Protein AF-A0A968MV76-F1 (afdb_monomer_lite)

Radius of gyration: 15.51 Å; chains: 1; bounding box: 46×31×35 Å

Sequence (116 aa):
MQGQGGKVTFVTCLGEDRYADELVENFRNDGIDTSLVFREEGIATGSALIMLDNQGNNYLSVAPGSNYRMSTLHINKALDALKAAEIIILQMEIPLETNAYIFQLAAQYKKKILLI

pLDDT: mean 95.65, std 5.75, range [65.12, 98.69]

Structure (mmCIF, N/CA/C/O backbone):
data_AF-A0A968MV76-F1
#
_entry.id   AF-A0A968MV76-F1
#
loop_
_atom_site.group_PDB
_atom_site.id
_atom_site.type_symbol
_atom_site.label_atom_id
_atom_site.label_alt_id
_atom_site.label_comp_id
_atom_site.label_asym_id
_atom_site.label_entity_id
_atom_site.label_se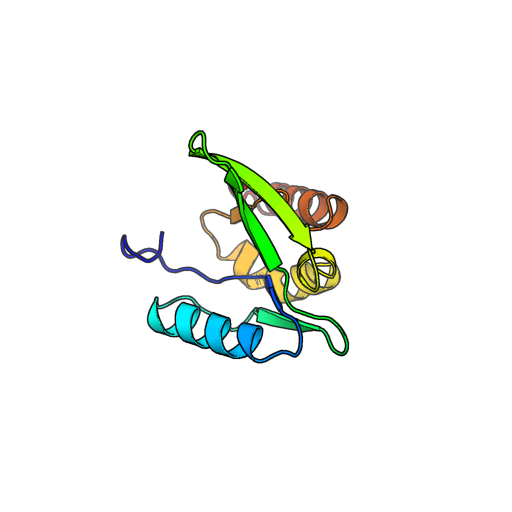q_id
_atom_site.pdbx_PDB_ins_code
_atom_site.Cartn_x
_atom_site.Cartn_y
_atom_site.Cartn_z
_atom_site.occupancy
_atom_site.B_iso_or_equiv
_atom_site.auth_seq_id
_atom_site.auth_comp_id
_atom_site.auth_asym_id
_atom_site.auth_atom_id
_atom_site.pdbx_PDB_model_num
ATOM 1 N N . MET A 1 1 ? 5.376 -7.654 12.253 1.00 65.25 1 MET A N 1
ATOM 2 C CA . MET A 1 1 ? 4.078 -7.522 12.958 1.00 65.25 1 MET A CA 1
ATOM 3 C C . MET A 1 1 ? 3.311 -8.838 12.959 1.00 65.25 1 MET A C 1
ATOM 5 O O . MET A 1 1 ? 3.054 -9.352 14.037 1.00 65.25 1 MET A O 1
ATOM 9 N N . GLN A 1 2 ? 3.049 -9.438 11.794 1.00 65.12 2 GLN A N 1
ATOM 10 C CA . GLN A 1 2 ? 2.365 -10.735 11.696 1.00 65.12 2 GLN A CA 1
ATOM 11 C C . GLN A 1 2 ? 3.192 -11.917 12.243 1.00 65.12 2 GLN A C 1
ATOM 13 O O . GLN A 1 2 ? 2.700 -12.674 13.070 1.00 65.12 2 GLN A O 1
ATOM 18 N N . GLY A 1 3 ? 4.490 -12.003 11.919 1.00 68.81 3 GLY A N 1
ATOM 19 C CA . GLY A 1 3 ? 5.399 -13.027 12.474 1.00 68.81 3 GLY A CA 1
ATOM 20 C C . GLY A 1 3 ? 5.634 -12.957 13.996 1.00 68.81 3 GLY A C 1
ATOM 21 O O . GLY A 1 3 ? 6.336 -13.793 14.548 1.00 68.81 3 GLY A O 1
ATOM 22 N N . GLN A 1 4 ? 5.052 -11.963 14.677 1.00 75.19 4 GLN A N 1
ATOM 23 C CA . GLN A 1 4 ? 5.025 -11.839 16.140 1.00 75.19 4 GLN A CA 1
ATOM 24 C C . GLN A 1 4 ? 3.594 -11.997 16.703 1.00 75.19 4 GLN A C 1
ATOM 26 O O . GLN A 1 4 ? 3.337 -11.630 17.845 1.00 75.19 4 GLN A O 1
ATOM 31 N N . GLY A 1 5 ? 2.653 -12.521 15.904 1.00 76.56 5 GLY A N 1
ATOM 32 C CA . GLY A 1 5 ? 1.271 -12.819 16.302 1.00 76.56 5 GLY A CA 1
ATOM 33 C C . GLY A 1 5 ? 0.268 -11.664 16.185 1.00 76.56 5 GLY A C 1
ATOM 34 O O . GLY A 1 5 ? -0.883 -11.824 16.587 1.00 76.56 5 GLY A O 1
ATOM 35 N N . GLY A 1 6 ? 0.662 -10.501 15.655 1.00 86.75 6 GLY A N 1
ATOM 36 C CA . GLY A 1 6 ? -0.266 -9.385 15.434 1.00 86.75 6 GLY A CA 1
ATOM 37 C C . GLY A 1 6 ? -1.181 -9.639 14.236 1.00 86.75 6 GLY A C 1
ATOM 38 O O . GLY A 1 6 ? -0.721 -10.206 13.260 1.00 86.75 6 GLY A O 1
ATOM 39 N N . LYS A 1 7 ? -2.445 -9.196 14.282 1.00 94.31 7 LYS A N 1
ATOM 40 C CA . LYS A 1 7 ? -3.364 -9.252 13.129 1.00 94.31 7 LYS A CA 1
ATOM 41 C C . LYS A 1 7 ? -3.077 -8.090 12.181 1.00 94.31 7 LYS A C 1
ATOM 43 O O . LYS A 1 7 ? -3.163 -6.937 12.601 1.00 94.31 7 LYS A O 1
ATOM 48 N N . VAL A 1 8 ? -2.746 -8.384 10.927 1.00 96.38 8 VAL A N 1
ATOM 49 C CA . VAL A 1 8 ? -2.394 -7.365 9.929 1.00 96.38 8 VAL A CA 1
ATOM 50 C C . VAL A 1 8 ? -3.393 -7.378 8.778 1.00 96.38 8 VAL A C 1
ATOM 52 O O . VAL A 1 8 ? -3.578 -8.406 8.137 1.00 96.38 8 VAL A O 1
ATOM 55 N N . THR A 1 9 ? -3.977 -6.218 8.483 1.00 97.75 9 THR A N 1
ATOM 56 C CA . THR A 1 9 ? -4.686 -5.950 7.224 1.00 97.75 9 THR A CA 1
ATOM 57 C C . THR A 1 9 ? -3.798 -5.066 6.364 1.00 97.75 9 THR A C 1
ATOM 59 O O . THR A 1 9 ? -3.336 -4.023 6.835 1.00 97.75 9 THR A O 1
ATOM 62 N N . PHE A 1 10 ? -3.545 -5.475 5.120 1.00 97.62 10 PHE A N 1
ATOM 63 C CA . PHE A 1 10 ? -2.713 -4.701 4.205 1.00 97.62 10 PHE A CA 1
ATOM 64 C C . PHE A 1 10 ? -3.574 -3.950 3.190 1.00 97.62 10 PHE A C 1
ATOM 66 O O . PHE A 1 10 ? -4.349 -4.547 2.447 1.00 97.62 10 PHE A O 1
ATOM 73 N N . VAL A 1 11 ? -3.437 -2.623 3.187 1.00 98.31 11 VAL A N 1
ATOM 74 C CA . VAL A 1 11 ? -4.146 -1.717 2.279 1.00 98.31 11 VAL A CA 1
ATOM 75 C C . VAL A 1 11 ? -3.155 -1.271 1.212 1.00 98.31 11 VAL A C 1
ATOM 77 O O . VAL A 1 11 ? -2.258 -0.481 1.498 1.00 98.31 11 VAL A O 1
ATOM 80 N N . THR A 1 12 ? -3.280 -1.803 -0.002 1.00 97.75 12 THR A N 1
ATOM 81 C CA . THR A 1 12 ? -2.319 -1.547 -1.088 1.00 97.75 12 THR A CA 1
ATOM 82 C C . THR A 1 12 ? -2.979 -1.626 -2.467 1.00 97.75 12 THR A C 1
ATOM 84 O O . THR A 1 12 ? -4.071 -2.176 -2.602 1.00 97.75 12 THR A O 1
ATOM 87 N N . CYS A 1 13 ? -2.323 -1.073 -3.487 1.00 98.25 13 CYS A N 1
ATOM 88 C CA . CYS A 1 13 ? -2.719 -1.170 -4.891 1.00 98.25 13 CYS A CA 1
ATOM 89 C C . CYS A 1 13 ? -1.693 -2.023 -5.647 1.00 98.25 13 CYS A C 1
ATOM 91 O O . CYS A 1 13 ? -0.514 -1.673 -5.696 1.00 98.25 13 CYS A O 1
ATOM 93 N N . LEU A 1 14 ? -2.141 -3.100 -6.285 1.00 98.12 14 LEU A N 1
ATOM 94 C CA . LEU A 1 14 ? -1.333 -3.942 -7.169 1.00 98.12 14 LEU A CA 1
ATOM 95 C C . LEU A 1 14 ? -1.825 -3.824 -8.614 1.00 98.12 14 LEU A C 1
ATOM 97 O O . LEU A 1 14 ? -2.981 -3.475 -8.854 1.00 98.12 14 LEU A O 1
ATOM 101 N N . GLY A 1 15 ? -0.946 -4.094 -9.575 1.00 97.31 15 GLY A N 1
ATOM 102 C CA . GLY A 1 15 ? -1.292 -4.067 -10.993 1.00 97.31 15 GLY A CA 1
ATOM 103 C C . GLY A 1 15 ? -2.082 -5.295 -11.444 1.00 97.31 15 GLY A C 1
ATOM 104 O O . GLY A 1 15 ? -2.511 -6.124 -10.641 1.00 97.31 15 GLY A O 1
ATOM 105 N N . GLU A 1 16 ? -2.236 -5.447 -12.754 1.00 91.69 16 GLU A N 1
ATOM 106 C CA . GLU A 1 16 ? -2.786 -6.653 -13.392 1.00 91.69 16 GLU A CA 1
ATOM 107 C C . GLU A 1 16 ? -1.693 -7.481 -14.071 1.00 91.69 16 GLU A C 1
ATOM 109 O O . GLU A 1 16 ? -1.710 -7.749 -15.271 1.00 91.69 16 GLU A O 1
ATOM 114 N N . ASP A 1 17 ? -0.707 -7.888 -13.280 1.00 95.19 17 ASP A N 1
ATOM 115 C CA . ASP A 1 17 ? 0.354 -8.785 -13.716 1.00 95.19 17 ASP A CA 1
ATOM 116 C C . ASP A 1 17 ? 0.467 -10.008 -12.804 1.00 95.19 17 ASP A C 1
ATOM 118 O O . ASP A 1 17 ? -0.069 -10.052 -11.698 1.00 95.19 17 ASP A O 1
ATOM 122 N N . ARG A 1 18 ? 1.197 -11.022 -13.279 1.00 94.56 18 ARG A N 1
ATOM 123 C CA . ARG A 1 18 ? 1.448 -12.253 -12.514 1.00 94.56 18 ARG A CA 1
ATOM 124 C C . ARG A 1 18 ? 2.088 -11.995 -11.148 1.00 94.56 18 ARG A C 1
ATOM 126 O O . ARG A 1 18 ? 1.862 -12.762 -10.221 1.00 94.56 18 ARG A O 1
ATOM 133 N N . TYR A 1 19 ? 2.872 -10.923 -11.019 1.00 95.19 19 TYR A N 1
ATOM 134 C CA . TYR A 1 19 ? 3.552 -10.598 -9.769 1.00 95.19 1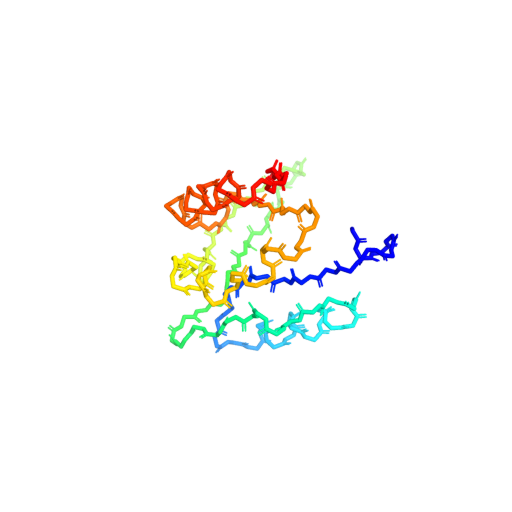9 TYR A CA 1
ATOM 135 C C . TYR A 1 19 ? 2.556 -10.165 -8.702 1.00 95.19 19 TYR A C 1
ATOM 137 O O . TYR A 1 19 ? 2.709 -10.532 -7.542 1.00 95.19 19 TYR A O 1
ATOM 145 N N . ALA A 1 20 ? 1.511 -9.433 -9.085 1.00 97.12 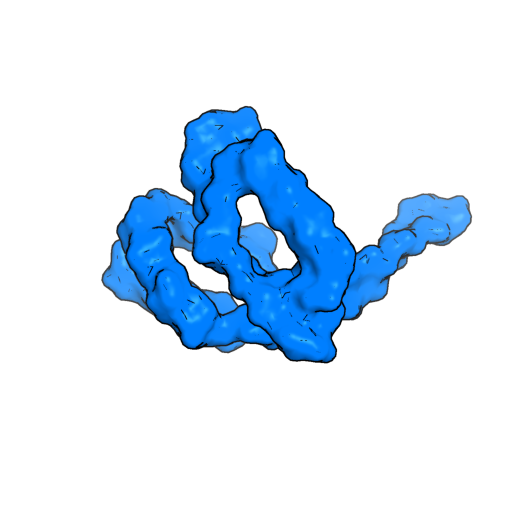20 ALA A N 1
ATOM 146 C CA . ALA A 1 20 ? 0.440 -9.072 -8.174 1.00 97.12 20 ALA A CA 1
ATOM 147 C C . ALA A 1 20 ? -0.250 -10.308 -7.573 1.00 97.12 20 ALA A C 1
ATOM 149 O O . ALA A 1 20 ? -0.546 -10.325 -6.379 1.00 97.12 20 ALA A O 1
ATOM 150 N N . ASP A 1 21 ? -0.483 -11.346 -8.377 1.00 96.12 21 ASP A N 1
ATOM 151 C CA . ASP A 1 21 ? -1.124 -12.584 -7.918 1.00 96.12 21 ASP A CA 1
ATOM 152 C C . ASP A 1 21 ? -0.209 -13.362 -6.966 1.00 96.12 21 ASP A C 1
ATOM 154 O O . ASP A 1 21 ? -0.629 -13.748 -5.875 1.00 96.12 21 ASP A O 1
ATOM 158 N N . GLU A 1 22 ? 1.069 -13.504 -7.327 1.00 97.19 22 GLU A N 1
ATOM 159 C CA . GLU A 1 22 ? 2.090 -14.114 -6.468 1.00 97.19 22 GLU A CA 1
ATOM 160 C C . GLU A 1 22 ? 2.231 -13.370 -5.126 1.00 97.19 22 GLU A C 1
ATOM 162 O O . GLU A 1 22 ? 2.297 -14.000 -4.069 1.00 97.19 22 GLU A O 1
ATOM 167 N N . LEU A 1 23 ? 2.227 -12.032 -5.139 1.00 97.31 23 LEU A N 1
ATOM 168 C CA . LEU A 1 23 ? 2.294 -11.210 -3.927 1.00 97.31 23 LEU A CA 1
ATOM 169 C C . LEU A 1 23 ? 1.081 -11.422 -3.021 1.00 97.31 23 LEU A C 1
ATOM 171 O O . LEU A 1 23 ? 1.250 -11.581 -1.813 1.00 97.31 23 LEU A O 1
ATOM 175 N N . VAL A 1 24 ? -0.129 -11.454 -3.585 1.00 97.69 24 VAL A N 1
ATOM 176 C CA . VAL A 1 24 ? -1.353 -11.692 -2.808 1.00 97.69 24 VAL A CA 1
ATOM 177 C C . VAL A 1 24 ? -1.316 -13.058 -2.131 1.00 97.69 24 VAL A C 1
ATOM 179 O O . VAL A 1 24 ? -1.649 -13.143 -0.947 1.00 97.69 24 VAL A O 1
ATOM 182 N N . GLU A 1 25 ? -0.881 -14.110 -2.828 1.00 97.56 25 GLU A N 1
ATOM 183 C CA . GLU A 1 25 ? -0.771 -15.423 -2.189 1.00 97.56 25 GLU A CA 1
ATOM 184 C C . GLU A 1 25 ? 0.325 -15.473 -1.130 1.00 97.56 25 GLU A C 1
ATOM 186 O O . GLU A 1 25 ? 0.110 -16.056 -0.068 1.00 97.56 25 GLU A O 1
ATOM 191 N N . ASN A 1 26 ? 1.456 -14.799 -1.343 1.00 96.88 26 ASN A N 1
ATOM 192 C CA . ASN A 1 26 ? 2.485 -14.681 -0.311 1.00 96.88 26 ASN A CA 1
ATOM 193 C C . ASN A 1 26 ? 1.945 -13.984 0.946 1.00 96.88 26 ASN A C 1
ATOM 195 O O . ASN A 1 26 ? 2.114 -14.499 2.049 1.00 96.88 26 ASN A O 1
ATOM 199 N N . PHE A 1 27 ? 1.207 -12.879 0.798 1.00 96.19 27 PHE A N 1
ATOM 200 C CA . PHE A 1 27 ? 0.575 -12.199 1.932 1.00 96.19 27 PHE A CA 1
ATOM 201 C C . PHE A 1 27 ? -0.400 -13.113 2.683 1.00 96.19 27 PHE A C 1
ATOM 203 O O . PHE A 1 27 ? -0.392 -13.145 3.914 1.00 96.19 27 PHE A O 1
ATOM 210 N N . ARG A 1 28 ? -1.220 -13.890 1.967 1.00 96.00 28 ARG A N 1
ATOM 211 C CA . ARG A 1 28 ? -2.150 -14.839 2.598 1.00 96.00 28 ARG A CA 1
ATOM 212 C C . ARG A 1 28 ? -1.426 -15.972 3.314 1.00 96.00 28 ARG A C 1
ATOM 214 O O . ARG A 1 28 ? -1.831 -16.321 4.420 1.00 96.00 28 ARG A O 1
ATOM 221 N N . ASN A 1 29 ? -0.357 -16.504 2.725 1.00 95.62 29 ASN A N 1
ATOM 222 C CA . ASN A 1 29 ? 0.489 -17.520 3.354 1.00 95.62 29 ASN A CA 1
ATOM 223 C C . ASN A 1 29 ? 1.143 -16.994 4.638 1.00 95.62 29 ASN A C 1
ATOM 225 O O . ASN A 1 29 ? 1.260 -17.735 5.614 1.00 95.62 29 ASN A O 1
ATOM 229 N N . ASP A 1 30 ? 1.475 -15.703 4.674 1.00 94.69 30 ASP A N 1
ATOM 230 C CA . ASP A 1 30 ? 1.968 -15.029 5.874 1.00 94.69 30 ASP A CA 1
ATOM 231 C C . ASP A 1 30 ? 0.856 -14.731 6.898 1.00 94.69 30 ASP A C 1
ATOM 233 O O . ASP A 1 30 ? 1.149 -14.342 8.027 1.00 94.69 30 ASP A O 1
ATOM 237 N N . GLY A 1 31 ? -0.420 -14.939 6.558 1.00 94.75 31 GLY A N 1
ATOM 238 C CA . GLY A 1 31 ? -1.572 -14.683 7.428 1.00 94.75 31 GLY A CA 1
ATOM 239 C C . GLY A 1 31 ? -2.046 -13.227 7.433 1.00 94.75 31 GLY A C 1
ATOM 240 O O . GLY A 1 31 ? -2.721 -12.809 8.374 1.00 94.75 31 GLY A O 1
ATOM 241 N N . ILE A 1 32 ? -1.685 -12.453 6.409 1.00 96.88 32 ILE A N 1
ATOM 242 C CA . ILE A 1 32 ? -2.115 -11.066 6.220 1.00 96.88 32 ILE A CA 1
ATOM 243 C C . ILE A 1 32 ? -3.502 -11.047 5.565 1.00 96.88 32 ILE A C 1
ATOM 245 O O . ILE A 1 32 ? -3.756 -11.721 4.564 1.00 96.88 32 ILE A O 1
ATOM 249 N N . ASP A 1 33 ? -4.403 -10.231 6.107 1.00 97.50 33 ASP A N 1
ATOM 250 C CA . ASP A 1 33 ? -5.696 -9.950 5.495 1.00 97.50 33 ASP A CA 1
ATOM 251 C C . ASP A 1 33 ? -5.510 -9.091 4.233 1.00 97.50 33 ASP A C 1
ATOM 253 O O . ASP A 1 33 ? -5.051 -7.946 4.285 1.00 97.50 33 ASP A O 1
ATOM 257 N N . THR A 1 34 ? -5.874 -9.687 3.094 1.00 97.44 34 THR A N 1
ATOM 258 C CA . THR A 1 34 ? -5.742 -9.130 1.740 1.00 97.44 34 THR A CA 1
ATOM 259 C C . THR A 1 34 ? -7.062 -8.599 1.177 1.00 97.44 34 THR A C 1
ATOM 261 O O . THR A 1 34 ? -7.134 -8.263 -0.004 1.00 97.44 34 THR A O 1
ATOM 264 N N . SER A 1 35 ? -8.113 -8.485 1.997 1.00 97.88 35 SER A N 1
ATOM 265 C CA . SER A 1 35 ? -9.427 -7.977 1.568 1.00 97.88 35 SER A CA 1
ATOM 266 C C . SER A 1 35 ? -9.401 -6.532 1.050 1.00 97.88 35 SER A C 1
ATOM 268 O O . SER A 1 35 ? -10.312 -6.121 0.332 1.00 97.88 35 SER A O 1
ATOM 270 N N . LEU A 1 36 ? -8.349 -5.775 1.382 1.00 98.12 36 LEU A N 1
ATOM 271 C CA . LEU A 1 36 ? -8.124 -4.387 0.968 1.00 98.12 36 LEU A CA 1
ATOM 272 C C . LEU A 1 36 ? -6.923 -4.229 0.017 1.00 98.12 36 LEU A C 1
ATOM 274 O O . LEU A 1 36 ? -6.322 -3.155 -0.064 1.00 98.12 36 LEU A O 1
ATOM 278 N N . VAL A 1 37 ? -6.594 -5.288 -0.728 1.00 98.06 37 VAL A N 1
ATOM 279 C CA . VAL A 1 37 ? -5.717 -5.204 -1.901 1.00 98.06 37 VAL A CA 1
ATOM 280 C C . VAL A 1 37 ? -6.553 -4.802 -3.116 1.00 98.06 37 VAL A C 1
ATOM 282 O O . VAL A 1 37 ? -7.415 -5.553 -3.571 1.00 98.06 37 VAL A O 1
ATOM 285 N N . PHE A 1 38 ? -6.293 -3.616 -3.654 1.00 97.94 38 PHE A N 1
ATOM 286 C CA . PHE A 1 38 ? -6.956 -3.098 -4.849 1.00 97.94 38 PHE A CA 1
ATOM 287 C C . PHE A 1 38 ? -6.164 -3.470 -6.104 1.00 97.94 38 PHE A C 1
ATOM 289 O O . PHE A 1 38 ? -4.934 -3.454 -6.086 1.00 97.94 38 PHE A O 1
ATOM 296 N N . ARG A 1 39 ? -6.864 -3.802 -7.193 1.00 97.06 39 ARG A N 1
ATOM 297 C CA . ARG A 1 39 ? -6.262 -4.113 -8.497 1.00 97.06 39 ARG A CA 1
ATOM 298 C C . ARG A 1 39 ? -6.463 -2.941 -9.449 1.00 97.06 39 ARG A C 1
ATOM 300 O O . ARG A 1 39 ? -7.583 -2.459 -9.593 1.00 97.06 39 ARG A O 1
ATOM 307 N N . GLU A 1 40 ? -5.377 -2.480 -10.056 1.00 96.56 40 GLU A N 1
ATOM 308 C CA . GLU A 1 40 ? -5.358 -1.353 -10.989 1.00 96.56 40 GLU A CA 1
ATOM 309 C C . GLU A 1 40 ? -5.199 -1.856 -12.425 1.00 96.56 40 GLU A C 1
ATOM 311 O O . GLU A 1 40 ? -4.124 -2.311 -12.824 1.00 96.56 40 GLU A O 1
ATOM 316 N N . GLU A 1 41 ? -6.278 -1.749 -13.201 1.00 93.94 41 GLU A N 1
ATOM 317 C CA . GLU A 1 41 ? -6.328 -2.177 -14.599 1.00 93.94 41 GLU A CA 1
ATOM 318 C C . GLU A 1 41 ? -5.361 -1.368 -15.478 1.00 93.94 41 GLU A C 1
ATOM 320 O O . GLU A 1 41 ? -5.239 -0.144 -15.364 1.00 93.94 41 GLU A O 1
ATOM 325 N N . GLY A 1 42 ? -4.664 -2.067 -16.376 1.00 94.44 42 GLY A N 1
ATOM 326 C CA . GLY A 1 42 ? -3.761 -1.454 -17.354 1.00 94.44 42 GLY A CA 1
ATOM 327 C C . GLY A 1 42 ? -2.453 -0.891 -16.781 1.00 94.44 42 GLY A C 1
ATOM 328 O O . GLY A 1 42 ? -1.726 -0.203 -17.500 1.00 94.44 42 GLY A O 1
ATOM 329 N N . ILE A 1 43 ? -2.133 -1.168 -15.513 1.00 96.12 43 ILE A N 1
ATOM 330 C CA . ILE A 1 43 ? -0.914 -0.699 -14.842 1.00 96.12 43 ILE A CA 1
ATOM 331 C C . ILE A 1 43 ? -0.165 -1.891 -14.238 1.00 96.12 43 ILE A C 1
ATOM 333 O O . ILE A 1 43 ? -0.769 -2.812 -13.695 1.00 96.12 43 ILE A O 1
ATOM 337 N N . ALA A 1 44 ? 1.166 -1.871 -14.337 1.00 96.75 44 ALA A N 1
ATOM 338 C CA . ALA A 1 44 ? 2.028 -2.876 -13.720 1.00 96.75 44 ALA A CA 1
ATOM 339 C C . ALA A 1 44 ? 2.199 -2.630 -12.213 1.00 96.75 44 ALA A C 1
ATOM 341 O O . ALA A 1 44 ? 2.205 -1.488 -11.743 1.00 96.75 44 ALA A O 1
ATOM 342 N N . THR A 1 45 ? 2.405 -3.703 -11.464 1.00 98.19 45 THR A N 1
ATOM 343 C CA . THR A 1 45 ? 2.795 -3.673 -10.057 1.00 98.19 45 THR A CA 1
ATOM 344 C C . THR A 1 45 ? 4.111 -2.918 -9.882 1.00 98.19 45 THR A C 1
ATOM 346 O O . THR A 1 45 ? 5.010 -2.994 -10.727 1.00 98.19 45 THR A O 1
ATOM 349 N N . GLY A 1 46 ? 4.227 -2.167 -8.783 1.00 97.12 46 GLY A N 1
ATOM 350 C CA . GLY A 1 46 ? 5.464 -1.473 -8.437 1.00 97.12 46 GLY A CA 1
ATOM 351 C C . GLY A 1 46 ? 6.654 -2.431 -8.381 1.00 97.12 46 GLY A C 1
ATOM 352 O O . GLY A 1 46 ? 6.558 -3.539 -7.857 1.00 97.12 46 GLY A O 1
ATOM 353 N N . SER A 1 47 ? 7.785 -2.010 -8.936 1.00 96.25 47 SER A N 1
ATOM 354 C CA . SER A 1 47 ? 9.007 -2.810 -8.982 1.00 96.25 47 SER A CA 1
ATOM 355 C C . SER A 1 47 ? 10.238 -1.952 -8.734 1.00 96.25 47 SER A C 1
ATOM 357 O O . SER A 1 47 ? 10.244 -0.738 -8.952 1.00 96.25 47 SER A O 1
ATOM 359 N N . ALA A 1 48 ? 11.305 -2.598 -8.280 1.00 95.81 48 ALA A N 1
ATOM 360 C CA . ALA A 1 48 ? 12.597 -1.967 -8.115 1.00 95.81 48 ALA A CA 1
ATOM 361 C C . ALA A 1 48 ? 13.689 -2.853 -8.714 1.00 95.81 48 ALA A C 1
ATOM 363 O O . ALA A 1 48 ? 13.724 -4.063 -8.493 1.00 95.81 48 ALA A O 1
ATOM 364 N N . LEU A 1 49 ? 14.585 -2.236 -9.476 1.00 95.75 49 LEU A N 1
ATOM 365 C CA . LEU A 1 49 ? 15.793 -2.858 -9.984 1.00 95.75 49 LEU A CA 1
ATOM 366 C C . LEU A 1 49 ? 16.934 -2.556 -9.016 1.00 95.75 49 LEU A C 1
ATOM 368 O O . LEU A 1 49 ? 17.359 -1.406 -8.900 1.00 95.75 49 LEU A O 1
ATOM 372 N N . ILE A 1 50 ? 17.422 -3.600 -8.350 1.00 95.62 50 ILE A N 1
ATOM 373 C CA . ILE A 1 50 ? 18.590 -3.551 -7.468 1.00 95.62 50 ILE A CA 1
ATOM 374 C C . ILE A 1 50 ? 19.800 -4.051 -8.256 1.00 95.62 50 ILE A C 1
ATOM 376 O O . ILE A 1 50 ? 19.775 -5.147 -8.814 1.00 95.62 50 ILE A O 1
ATOM 380 N N . MET A 1 51 ? 20.863 -3.256 -8.289 1.00 96.56 51 MET A N 1
ATOM 381 C CA . MET A 1 51 ? 22.132 -3.584 -8.934 1.00 96.56 51 MET A CA 1
ATOM 382 C C . MET A 1 51 ? 23.271 -3.436 -7.932 1.00 96.56 51 MET A C 1
ATOM 384 O O . MET A 1 51 ? 23.242 -2.559 -7.071 1.00 96.56 51 MET A O 1
ATOM 388 N N . LEU A 1 52 ? 24.287 -4.280 -8.078 1.00 96.00 52 LEU A N 1
ATOM 389 C CA . LEU A 1 52 ? 25.520 -4.215 -7.306 1.00 96.00 52 LEU A CA 1
ATOM 390 C C . LEU A 1 52 ? 26.666 -3.870 -8.246 1.00 96.00 52 LEU A C 1
ATOM 392 O O . LEU A 1 52 ? 26.794 -4.483 -9.307 1.00 96.00 52 LEU A O 1
ATOM 396 N N . ASP A 1 53 ? 27.496 -2.903 -7.865 1.00 94.31 53 ASP A N 1
ATOM 397 C CA . ASP A 1 53 ? 28.773 -2.710 -8.547 1.00 94.31 53 ASP A CA 1
ATOM 398 C C . ASP A 1 53 ? 29.841 -3.692 -8.037 1.00 94.31 53 ASP A C 1
ATOM 400 O O . ASP A 1 53 ? 29.650 -4.438 -7.073 1.00 94.31 53 ASP A O 1
ATOM 404 N N . ASN A 1 54 ? 31.011 -3.667 -8.675 1.00 94.75 54 ASN A N 1
ATOM 405 C CA . ASN A 1 54 ? 32.142 -4.524 -8.308 1.00 94.75 54 ASN A CA 1
ATOM 406 C C . ASN A 1 54 ? 32.736 -4.209 -6.919 1.00 94.75 54 ASN A C 1
ATOM 408 O O . ASN A 1 54 ? 33.587 -4.960 -6.450 1.00 94.75 54 ASN A O 1
ATOM 412 N N . GLN A 1 55 ? 32.336 -3.104 -6.282 1.00 96.00 55 GLN A N 1
ATOM 413 C CA . GLN A 1 55 ? 32.738 -2.720 -4.925 1.00 96.00 55 GLN A CA 1
ATOM 414 C C . GLN A 1 55 ? 31.680 -3.108 -3.877 1.00 96.00 55 GLN A C 1
ATOM 416 O O . GLN A 1 55 ? 31.897 -2.905 -2.684 1.00 96.00 55 GLN A O 1
ATOM 421 N N . GLY A 1 56 ? 30.549 -3.681 -4.303 1.00 93.19 56 GLY A N 1
ATOM 422 C CA . GLY A 1 56 ? 29.437 -4.051 -3.432 1.00 93.19 56 GLY A CA 1
ATOM 423 C C . GLY A 1 56 ? 28.489 -2.896 -3.097 1.00 93.19 56 GLY A C 1
ATOM 424 O O . GLY A 1 56 ? 27.684 -3.035 -2.177 1.00 93.19 56 GLY A O 1
ATOM 425 N N . ASN A 1 57 ? 28.552 -1.767 -3.811 1.00 95.00 57 ASN A N 1
ATOM 426 C CA . ASN A 1 57 ? 27.597 -0.675 -3.628 1.00 95.00 57 ASN A CA 1
ATOM 427 C C . ASN A 1 57 ? 26.244 -1.027 -4.255 1.00 95.00 57 ASN A C 1
ATOM 429 O O . ASN A 1 57 ? 26.181 -1.509 -5.387 1.00 95.00 57 ASN A O 1
ATOM 433 N N . ASN A 1 58 ? 25.162 -0.717 -3.538 1.00 94.44 58 ASN A N 1
ATOM 434 C CA . ASN A 1 58 ? 23.796 -0.867 -4.032 1.00 94.44 58 ASN A CA 1
ATOM 435 C C . ASN A 1 58 ? 23.393 0.330 -4.901 1.00 94.44 58 ASN A C 1
ATOM 437 O O . ASN A 1 58 ? 23.432 1.475 -4.452 1.00 94.44 58 ASN A O 1
ATOM 441 N N . TYR A 1 59 ? 22.905 0.046 -6.102 1.00 94.56 59 TYR A N 1
ATOM 442 C CA . TYR A 1 59 ? 22.215 0.990 -6.972 1.00 94.56 59 TYR A CA 1
ATOM 443 C C . TYR A 1 59 ? 20.765 0.551 -7.118 1.00 94.56 59 TYR A C 1
ATOM 445 O O . TYR A 1 59 ? 20.492 -0.609 -7.424 1.00 94.56 59 TYR A O 1
ATOM 453 N N . LEU A 1 60 ? 19.836 1.482 -6.917 1.00 95.25 60 LEU A N 1
ATOM 454 C CA . LEU A 1 60 ? 18.406 1.216 -7.009 1.00 95.25 60 LEU A CA 1
ATOM 455 C C . LEU A 1 60 ? 17.768 2.121 -8.059 1.00 95.25 60 LEU A C 1
ATOM 457 O O . LEU A 1 60 ? 17.984 3.332 -8.053 1.00 95.25 60 LEU A O 1
ATOM 461 N N . SER A 1 61 ? 16.938 1.535 -8.914 1.00 95.50 61 SER A N 1
ATOM 462 C CA . SER A 1 61 ? 15.981 2.263 -9.746 1.00 95.50 61 SER A CA 1
ATOM 463 C C . SER A 1 61 ? 14.579 1.757 -9.440 1.00 95.50 61 SER A C 1
ATOM 465 O O . SER A 1 61 ? 14.359 0.547 -9.426 1.00 95.50 61 SER A O 1
ATOM 467 N N . VAL A 1 62 ? 13.637 2.660 -9.176 1.00 96.25 62 VAL A N 1
ATOM 468 C CA . VAL A 1 62 ? 12.273 2.307 -8.760 1.00 96.25 62 VAL A CA 1
ATOM 469 C C . VAL A 1 62 ? 11.280 2.723 -9.836 1.00 96.25 62 VAL A C 1
ATOM 471 O O . VAL A 1 62 ? 11.245 3.881 -10.250 1.00 96.25 62 VAL A O 1
ATOM 474 N N . ALA A 1 63 ? 10.442 1.778 -10.249 1.00 96.44 63 ALA A N 1
ATOM 475 C CA . ALA A 1 63 ? 9.255 2.016 -11.051 1.00 96.44 63 ALA A CA 1
ATOM 476 C C . ALA A 1 63 ? 8.026 1.834 -10.140 1.00 96.44 63 ALA A C 1
ATOM 478 O O . ALA A 1 63 ? 7.630 0.698 -9.881 1.00 96.44 63 ALA A O 1
ATOM 479 N N . PRO A 1 64 ? 7.413 2.917 -9.626 1.00 96.00 64 PRO A N 1
ATOM 480 C CA . PRO A 1 64 ? 6.388 2.814 -8.582 1.00 96.00 64 PRO A CA 1
ATOM 481 C C . PRO A 1 64 ? 5.115 2.075 -9.018 1.00 96.00 64 PRO A C 1
ATOM 483 O O . PRO A 1 64 ? 4.426 1.508 -8.173 1.00 96.00 64 PRO A O 1
ATOM 486 N N . GLY A 1 65 ? 4.797 2.065 -10.318 1.00 97.06 65 GLY A N 1
ATOM 487 C CA . GLY A 1 65 ? 3.661 1.320 -10.865 1.00 97.06 65 GLY A CA 1
ATOM 488 C C . GLY A 1 65 ? 2.337 1.634 -10.157 1.00 97.06 65 GLY A C 1
ATOM 489 O O . GLY A 1 65 ? 2.020 2.794 -9.873 1.00 97.06 65 GLY A O 1
ATOM 490 N N . SER A 1 66 ? 1.577 0.585 -9.851 1.00 98.00 66 SER A N 1
ATOM 491 C CA . SER A 1 66 ? 0.285 0.647 -9.158 1.00 98.00 66 SER A CA 1
ATOM 492 C C . SER A 1 66 ? 0.339 1.298 -7.772 1.00 98.00 66 SER A C 1
ATOM 494 O O . SER A 1 66 ? -0.678 1.835 -7.335 1.00 98.00 66 SER A O 1
ATOM 496 N N . ASN A 1 67 ? 1.491 1.334 -7.089 1.00 97.88 67 ASN A N 1
ATOM 497 C CA . ASN A 1 67 ? 1.601 1.950 -5.758 1.00 97.88 67 ASN A CA 1
ATOM 498 C C . ASN A 1 67 ? 1.174 3.427 -5.796 1.00 97.88 67 ASN A C 1
ATOM 500 O O . ASN A 1 67 ? 0.495 3.918 -4.895 1.00 97.88 67 ASN A O 1
ATOM 504 N N . TYR A 1 68 ? 1.491 4.124 -6.893 1.00 97.38 68 TYR A N 1
ATOM 505 C CA . TYR A 1 68 ? 1.154 5.538 -7.092 1.00 97.38 68 TYR A CA 1
ATOM 506 C C . TYR A 1 68 ? -0.292 5.778 -7.559 1.00 97.38 68 TYR A C 1
ATOM 508 O O . TYR A 1 68 ? -0.688 6.914 -7.809 1.00 97.38 68 TYR A O 1
ATOM 516 N N . ARG A 1 69 ? -1.110 4.724 -7.642 1.00 97.88 69 ARG A N 1
ATOM 517 C CA . ARG A 1 69 ? -2.567 4.813 -7.837 1.00 97.88 69 ARG A CA 1
ATOM 518 C C . ARG A 1 69 ? -3.343 4.810 -6.525 1.00 97.88 69 ARG A C 1
ATOM 520 O O . ARG A 1 69 ? -4.544 5.089 -6.506 1.00 97.88 69 ARG A O 1
ATOM 527 N N . MET A 1 70 ? -2.658 4.540 -5.416 1.00 98.19 70 MET A N 1
ATOM 528 C CA . MET A 1 70 ? -3.235 4.645 -4.087 1.00 98.19 70 MET A CA 1
ATOM 529 C C . MET A 1 70 ? -3.761 6.068 -3.863 1.00 98.19 70 MET A C 1
ATOM 531 O O . MET A 1 70 ? -3.016 7.045 -3.922 1.00 98.19 70 MET A O 1
ATOM 535 N N . SER A 1 71 ? -5.063 6.187 -3.613 1.00 98.31 71 SER A N 1
ATOM 536 C CA . SER A 1 71 ? -5.785 7.458 -3.590 1.00 98.31 71 SER A CA 1
ATOM 537 C C . SER A 1 71 ? -6.674 7.537 -2.358 1.00 98.31 71 SER A C 1
ATOM 539 O O . SER A 1 71 ? -6.956 6.532 -1.702 1.00 98.31 71 SER A O 1
ATOM 541 N N . THR A 1 72 ? -7.194 8.725 -2.067 1.00 98.44 72 THR A N 1
ATOM 542 C CA . THR A 1 72 ? -8.139 8.919 -0.959 1.00 98.44 72 THR A CA 1
ATOM 543 C C . THR A 1 72 ? -9.409 8.069 -1.100 1.00 98.44 72 THR A C 1
ATOM 545 O O . THR A 1 72 ? -9.996 7.689 -0.091 1.00 98.44 72 THR A O 1
ATOM 548 N N . LEU A 1 73 ? -9.807 7.683 -2.321 1.00 98.31 73 LEU A N 1
ATOM 549 C CA . LEU A 1 73 ? -10.926 6.761 -2.556 1.00 98.31 73 LEU A CA 1
ATOM 550 C C . LEU A 1 73 ? -10.638 5.352 -2.020 1.00 98.31 73 LEU A C 1
ATOM 552 O O . LEU A 1 73 ? -11.520 4.730 -1.429 1.00 98.31 73 LEU A O 1
ATOM 556 N N . HIS A 1 74 ? -9.407 4.865 -2.184 1.00 98.44 74 HIS A N 1
ATOM 557 C CA . HIS A 1 74 ? -8.962 3.587 -1.625 1.00 98.44 74 HIS A CA 1
ATOM 558 C C . HIS A 1 74 ? -8.961 3.633 -0.095 1.00 98.44 74 HIS A C 1
ATOM 560 O O . HIS A 1 74 ? -9.520 2.752 0.557 1.00 98.44 74 HIS A O 1
ATOM 566 N N . ILE A 1 75 ? -8.443 4.722 0.480 1.00 98.44 75 ILE A N 1
ATOM 567 C CA . ILE A 1 75 ? -8.435 4.927 1.935 1.00 98.44 75 ILE A CA 1
ATOM 568 C C . ILE A 1 75 ? -9.856 5.011 2.501 1.00 98.44 75 ILE A C 1
ATOM 570 O O . ILE A 1 75 ? -10.128 4.445 3.558 1.00 98.44 75 ILE A O 1
ATOM 574 N N . ASN A 1 76 ? -10.791 5.629 1.774 1.00 98.50 76 ASN A N 1
ATOM 575 C CA . ASN A 1 76 ? -12.200 5.670 2.163 1.00 98.50 76 ASN A CA 1
ATOM 576 C C . ASN A 1 76 ? -12.834 4.275 2.248 1.00 98.50 76 ASN A C 1
ATOM 578 O O . ASN A 1 76 ? -13.572 3.992 3.190 1.00 98.50 76 ASN A O 1
ATOM 582 N N . LYS A 1 77 ? -12.506 3.376 1.313 1.00 98.44 77 LYS A N 1
ATOM 583 C CA . LYS A 1 77 ? -12.945 1.970 1.369 1.00 98.44 77 LYS A CA 1
ATOM 584 C C . LYS A 1 77 ? -12.327 1.208 2.548 1.00 98.44 77 LYS A C 1
ATOM 586 O O . LYS A 1 77 ? -12.921 0.251 3.028 1.00 98.44 77 LYS A O 1
ATOM 591 N N . ALA A 1 78 ? -11.168 1.650 3.037 1.00 98.12 78 ALA A N 1
ATOM 592 C CA . ALA A 1 78 ? -10.450 1.060 4.164 1.00 98.12 78 ALA A CA 1
ATOM 593 C C . ALA A 1 78 ? -10.780 1.699 5.532 1.00 98.12 78 ALA A C 1
ATOM 595 O O . ALA A 1 78 ? -10.143 1.361 6.532 1.00 98.12 78 ALA A O 1
ATOM 596 N N . LEU A 1 79 ? -11.754 2.619 5.615 1.00 98.06 79 LEU A N 1
ATOM 597 C CA . LEU A 1 79 ? -12.020 3.393 6.838 1.00 98.06 79 LEU A CA 1
ATOM 598 C C . LEU A 1 79 ? -12.311 2.529 8.063 1.00 98.06 79 LEU A C 1
ATOM 600 O O . LEU A 1 79 ? -11.863 2.864 9.160 1.00 98.06 79 LEU A O 1
ATOM 604 N N . ASP A 1 80 ? -13.050 1.436 7.896 1.00 97.94 80 ASP A N 1
A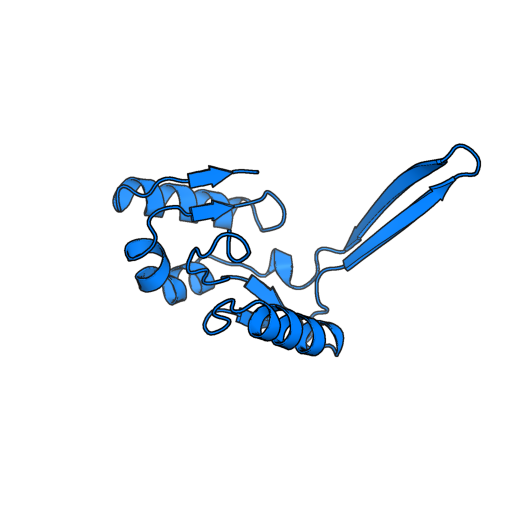TOM 605 C CA . ASP A 1 80 ? -13.396 0.563 9.017 1.00 97.94 80 ASP A CA 1
ATOM 606 C C . ASP A 1 80 ? -12.163 -0.172 9.551 1.00 97.94 80 ASP A C 1
ATOM 608 O O . ASP A 1 80 ? -11.973 -0.241 10.766 1.00 97.94 80 ASP A O 1
ATOM 612 N N . ALA A 1 81 ? -11.257 -0.602 8.666 1.00 97.25 81 ALA A N 1
ATOM 613 C CA . ALA A 1 81 ? -9.970 -1.169 9.058 1.00 97.25 81 ALA A CA 1
ATOM 614 C C . ALA A 1 81 ? -9.090 -0.127 9.772 1.00 97.25 81 ALA A C 1
ATOM 616 O O . ALA A 1 81 ? -8.562 -0.411 10.848 1.00 97.25 81 ALA A O 1
ATOM 617 N N . LEU A 1 82 ? -8.999 1.108 9.254 1.00 97.38 82 LEU A N 1
ATOM 618 C CA . LEU A 1 82 ? -8.279 2.202 9.926 1.00 97.38 82 LEU A CA 1
ATOM 619 C C . LEU A 1 82 ? -8.842 2.487 11.328 1.00 97.38 82 LEU A C 1
ATOM 621 O O . LEU A 1 82 ? -8.085 2.697 12.277 1.00 97.38 82 LEU A O 1
ATOM 625 N N . LYS A 1 83 ? -10.171 2.500 11.479 1.00 97.31 83 LYS A N 1
ATOM 626 C CA . LYS A 1 83 ? -10.848 2.725 12.766 1.00 97.31 83 LYS A CA 1
ATOM 627 C C . LYS A 1 83 ? -10.698 1.548 13.725 1.00 97.31 83 LYS A C 1
ATOM 629 O O . LYS A 1 83 ? -10.693 1.774 14.934 1.00 97.31 83 LYS A O 1
ATOM 634 N N . ALA A 1 84 ? -10.571 0.323 13.231 1.00 96.25 84 ALA A N 1
ATOM 635 C CA . ALA A 1 84 ? -10.337 -0.855 14.059 1.00 96.25 84 ALA A CA 1
ATOM 636 C C . ALA A 1 84 ? -8.866 -0.985 14.491 1.00 96.25 84 ALA A C 1
ATOM 638 O O . ALA A 1 84 ? -8.595 -1.492 15.576 1.00 96.25 84 ALA A O 1
ATOM 639 N N . ALA A 1 85 ? -7.925 -0.486 13.685 1.00 96.44 85 ALA A N 1
ATOM 640 C CA . ALA A 1 85 ? -6.495 -0.634 13.929 1.00 96.44 85 ALA A CA 1
ATOM 641 C C . ALA A 1 85 ? -6.030 0.033 15.237 1.00 96.44 85 ALA A C 1
ATOM 643 O O . ALA A 1 85 ? -6.462 1.133 15.597 1.00 96.44 85 ALA A O 1
ATOM 644 N N . GLU A 1 86 ? -5.100 -0.618 15.936 1.00 95.44 86 GLU A N 1
ATOM 645 C CA . GLU A 1 86 ? -4.388 -0.039 17.086 1.00 95.44 86 GLU A CA 1
ATOM 646 C C . GLU A 1 86 ? -3.236 0.872 16.640 1.00 95.44 86 GLU A C 1
ATOM 648 O O . GLU A 1 86 ? -2.959 1.902 17.261 1.00 95.44 86 GLU A O 1
ATOM 653 N N . ILE A 1 87 ? -2.591 0.499 15.534 1.00 96.25 87 ILE A N 1
ATOM 654 C CA . ILE A 1 87 ? -1.493 1.221 14.905 1.00 96.25 87 ILE A CA 1
ATOM 655 C C . ILE A 1 87 ? -1.649 1.160 13.387 1.00 96.25 87 ILE A C 1
ATOM 657 O O . ILE A 1 87 ? -1.992 0.119 12.829 1.00 96.25 87 ILE A O 1
ATOM 661 N N . ILE A 1 88 ? -1.397 2.284 12.728 1.00 97.94 88 ILE A N 1
ATOM 662 C CA . ILE A 1 88 ? -1.313 2.394 11.274 1.00 97.94 88 ILE A CA 1
ATOM 663 C C . ILE A 1 88 ? 0.169 2.528 10.931 1.00 97.94 88 ILE A C 1
ATOM 665 O O . ILE A 1 88 ? 0.851 3.387 11.490 1.00 97.94 88 ILE A O 1
ATOM 669 N N . ILE A 1 89 ? 0.671 1.681 10.035 1.00 97.38 89 ILE A N 1
ATOM 670 C CA . ILE A 1 89 ? 2.040 1.786 9.522 1.00 97.38 89 ILE A CA 1
ATOM 671 C C . ILE A 1 89 ? 1.985 2.337 8.105 1.00 97.38 89 ILE A C 1
ATOM 673 O O . ILE A 1 89 ? 1.196 1.851 7.299 1.00 97.38 89 ILE A O 1
ATOM 677 N N . LEU A 1 90 ? 2.811 3.343 7.829 1.00 97.56 90 LEU A N 1
ATOM 678 C CA . LEU A 1 90 ? 2.930 3.979 6.520 1.00 97.56 90 LEU A CA 1
ATOM 679 C C . LEU A 1 90 ? 4.390 4.034 6.082 1.00 97.56 90 LEU A C 1
ATOM 681 O O . LEU A 1 90 ? 5.292 4.014 6.919 1.00 97.56 90 LEU A O 1
ATOM 685 N N . GLN A 1 91 ? 4.585 4.183 4.777 1.00 97.00 91 GLN A N 1
ATOM 686 C CA . GLN A 1 91 ? 5.861 4.472 4.128 1.00 97.00 91 GLN A CA 1
ATOM 687 C C . GLN A 1 91 ? 5.691 5.632 3.141 1.00 97.00 91 GLN A C 1
ATOM 689 O O . GLN A 1 91 ? 4.575 6.060 2.839 1.00 97.00 91 GLN A O 1
ATOM 694 N N . MET A 1 92 ? 6.796 6.111 2.574 1.00 96.19 92 MET A N 1
ATOM 695 C CA . MET A 1 92 ? 6.820 7.188 1.572 1.00 96.19 92 MET A CA 1
ATOM 696 C C . MET A 1 92 ? 6.795 6.681 0.114 1.00 96.19 92 MET A C 1
ATOM 698 O O . MET A 1 92 ? 7.327 7.333 -0.780 1.00 96.19 92 MET A O 1
ATOM 702 N N . GLU A 1 93 ? 6.170 5.527 -0.138 1.00 96.81 93 GLU A N 1
ATOM 703 C CA . GLU A 1 93 ? 6.121 4.875 -1.465 1.00 96.81 93 GLU A CA 1
ATOM 704 C C . GLU A 1 93 ? 4.749 4.949 -2.161 1.00 96.81 93 GLU A C 1
ATOM 706 O O . GLU A 1 93 ? 4.519 4.308 -3.186 1.00 96.81 93 GLU A O 1
ATOM 711 N N . ILE A 1 94 ? 3.842 5.763 -1.627 1.00 98.00 94 ILE A N 1
ATOM 712 C CA . ILE A 1 94 ? 2.548 6.104 -2.231 1.00 98.00 94 ILE A CA 1
ATOM 713 C C . ILE A 1 94 ? 2.445 7.630 -2.387 1.00 98.00 94 ILE A C 1
ATOM 715 O O . ILE A 1 94 ? 3.289 8.347 -1.838 1.00 98.00 94 ILE A O 1
ATOM 719 N N . PRO A 1 95 ? 1.435 8.165 -3.099 1.00 98.31 95 PRO A N 1
ATOM 720 C CA . PRO A 1 95 ? 1.316 9.602 -3.290 1.00 98.31 95 PRO A CA 1
ATOM 721 C C . PRO A 1 95 ? 1.236 10.345 -1.952 1.00 98.31 95 PRO A C 1
ATOM 723 O O . PRO A 1 95 ? 0.543 9.923 -1.016 1.00 98.31 95 PRO A O 1
ATOM 726 N N . LEU A 1 96 ? 1.967 11.456 -1.851 1.00 97.56 96 LEU A N 1
ATOM 727 C CA . LEU A 1 96 ? 2.116 12.212 -0.608 1.00 97.56 96 LEU A CA 1
ATOM 728 C C . LEU A 1 96 ? 0.768 12.730 -0.097 1.00 97.56 96 LEU A C 1
ATOM 730 O O . LEU A 1 96 ? 0.524 12.740 1.108 1.00 97.56 96 LEU A O 1
ATOM 734 N N . GLU A 1 97 ? -0.118 13.125 -1.006 1.00 98.12 97 GLU A N 1
ATOM 735 C CA . GLU A 1 97 ? -1.478 13.555 -0.706 1.00 98.12 97 GLU A CA 1
ATOM 736 C C . GLU A 1 97 ? -2.303 12.443 -0.052 1.00 98.12 97 GLU A C 1
ATOM 738 O O . GLU A 1 97 ? -3.092 12.715 0.856 1.00 98.12 97 GLU A O 1
ATOM 743 N N . THR A 1 98 ? -2.075 11.186 -0.439 1.00 98.50 98 THR A N 1
ATOM 744 C CA . THR A 1 98 ? -2.757 10.044 0.167 1.00 98.50 98 THR A CA 1
ATOM 745 C C . THR A 1 98 ? -2.226 9.791 1.574 1.00 98.50 98 THR A C 1
ATOM 747 O O . THR A 1 98 ? -3.021 9.636 2.500 1.00 98.50 98 THR A O 1
ATOM 750 N N . ASN A 1 99 ? -0.906 9.862 1.777 1.00 98.25 99 ASN A N 1
ATOM 751 C CA . ASN A 1 99 ? -0.316 9.824 3.119 1.00 98.25 99 ASN A CA 1
ATOM 752 C C . ASN A 1 99 ? -0.851 10.956 4.008 1.00 98.25 99 ASN A C 1
ATOM 754 O O . ASN A 1 99 ? -1.295 10.704 5.129 1.00 98.25 99 ASN A O 1
ATOM 758 N N . ALA A 1 100 ? -0.876 12.194 3.509 1.00 98.44 100 ALA A N 1
ATOM 759 C CA . ALA A 1 100 ? -1.401 13.346 4.238 1.00 98.44 100 ALA A CA 1
ATOM 760 C C . ALA A 1 100 ? -2.873 13.149 4.640 1.00 98.44 100 ALA A C 1
ATOM 762 O O . ALA A 1 100 ? -3.257 13.465 5.768 1.00 98.44 100 ALA A O 1
ATOM 763 N N . TYR A 1 101 ? -3.684 12.572 3.753 1.00 98.69 101 TYR A N 1
ATOM 764 C CA . TYR A 1 101 ? -5.073 12.237 4.050 1.00 98.69 101 TYR A CA 1
ATOM 765 C C . TYR A 1 101 ? -5.198 11.185 5.163 1.00 98.69 101 TYR A C 1
ATOM 767 O O . TYR A 1 101 ? -6.003 11.346 6.082 1.00 98.69 101 TYR A O 1
ATOM 775 N N . ILE A 1 102 ? -4.358 10.146 5.147 1.00 98.50 102 ILE A N 1
ATOM 776 C CA . ILE A 1 102 ? -4.327 9.138 6.217 1.00 98.50 102 ILE A CA 1
ATOM 7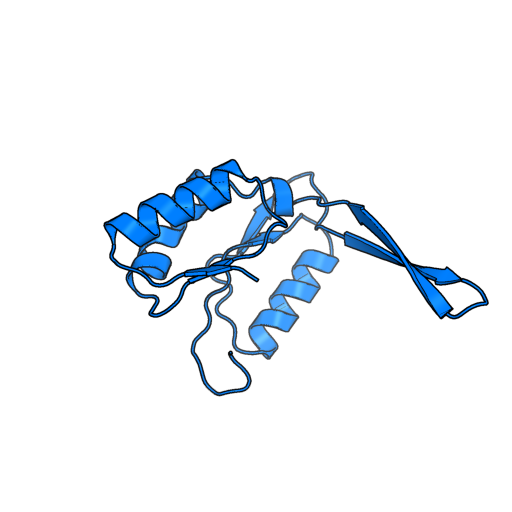77 C C . ILE A 1 102 ? -3.925 9.774 7.554 1.00 98.50 102 ILE A C 1
ATOM 779 O O . ILE A 1 102 ? -4.555 9.484 8.571 1.00 98.50 102 ILE A O 1
ATOM 783 N N . PHE A 1 103 ? -2.940 10.680 7.568 1.00 98.38 103 PHE A N 1
ATOM 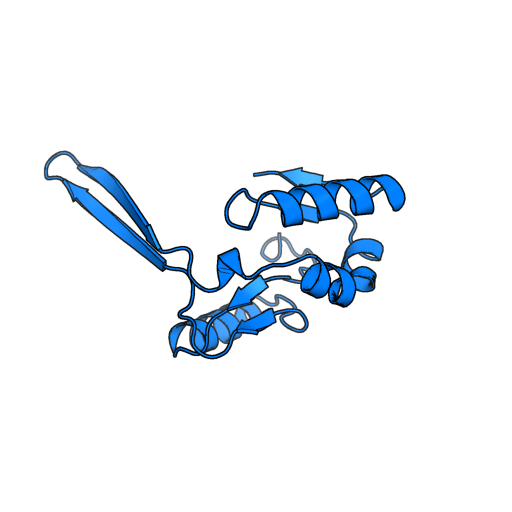784 C CA . PHE A 1 103 ? -2.567 11.428 8.775 1.00 98.38 103 PHE A CA 1
ATOM 785 C C . PHE A 1 103 ? -3.745 12.225 9.352 1.00 98.38 103 PHE A C 1
ATOM 787 O O . PHE A 1 103 ? -3.970 12.194 10.564 1.00 98.38 103 PHE A O 1
ATOM 794 N N . GLN A 1 104 ? -4.529 12.896 8.503 1.00 98.50 104 GLN A N 1
ATOM 795 C CA . GLN A 1 104 ? -5.722 13.636 8.931 1.00 98.50 104 GLN A CA 1
ATOM 796 C C . GLN A 1 104 ? -6.774 12.711 9.557 1.00 98.50 104 GLN A C 1
ATOM 798 O O . GLN A 1 104 ? -7.270 12.989 10.652 1.00 98.50 104 GLN A O 1
ATOM 803 N N . LEU A 1 105 ? -7.079 11.586 8.904 1.00 98.38 105 LEU A N 1
ATOM 804 C CA . LEU A 1 105 ? -8.034 10.598 9.416 1.00 98.38 105 LEU A CA 1
ATOM 805 C C . LEU A 1 105 ? -7.557 9.963 10.725 1.00 98.38 105 LEU A C 1
ATOM 807 O O . LEU A 1 105 ? -8.337 9.803 11.664 1.00 98.38 105 LEU A O 1
ATOM 811 N N . ALA A 1 106 ? -6.271 9.630 10.821 1.00 97.94 106 ALA A N 1
ATOM 812 C CA . ALA A 1 106 ? -5.695 9.080 12.038 1.00 97.94 106 ALA A CA 1
ATOM 813 C C . ALA A 1 106 ? -5.794 10.070 13.203 1.00 97.94 106 ALA A C 1
ATOM 815 O O . ALA A 1 106 ? -6.193 9.673 14.296 1.00 97.94 106 ALA A O 1
ATOM 816 N N . ALA A 1 107 ? -5.522 11.360 12.976 1.00 97.94 107 ALA A N 1
ATOM 817 C CA . ALA A 1 107 ? -5.716 12.394 13.989 1.00 97.94 107 ALA A CA 1
ATOM 818 C C . ALA A 1 107 ? -7.192 12.498 14.417 1.00 97.94 107 ALA A C 1
ATOM 820 O O . ALA A 1 107 ? -7.489 12.504 15.614 1.00 97.94 107 ALA A O 1
ATOM 821 N N . GLN A 1 108 ? -8.122 12.499 13.455 1.00 97.94 108 GLN A N 1
ATOM 822 C CA . GLN A 1 108 ? -9.565 12.545 13.712 1.00 97.94 108 GLN A CA 1
ATOM 823 C C . GLN A 1 108 ? -10.046 11.354 14.557 1.00 97.94 108 GLN A C 1
ATOM 825 O O . GLN A 1 108 ? -10.827 11.528 15.493 1.00 97.94 108 GLN A O 1
ATOM 830 N N . TYR A 1 109 ? -9.571 10.147 14.249 1.00 97.44 109 TYR A N 1
ATOM 831 C CA . TYR A 1 109 ? -9.966 8.911 14.932 1.00 97.44 109 TYR A CA 1
ATOM 832 C C . TYR A 1 109 ? -9.042 8.520 16.090 1.00 97.44 109 TYR A C 1
ATOM 834 O O . TYR A 1 109 ? -9.201 7.439 16.660 1.00 97.44 109 TYR A O 1
ATOM 842 N N . LYS A 1 110 ? -8.097 9.395 16.461 1.00 97.56 110 LYS A N 1
ATOM 843 C CA . LYS A 1 110 ? -7.123 9.190 17.545 1.00 97.56 110 LYS A CA 1
ATOM 844 C C . LYS A 1 110 ? -6.321 7.890 17.390 1.00 97.56 110 LYS A C 1
ATOM 846 O O . LYS A 1 110 ? -6.120 7.148 18.351 1.00 97.56 110 LYS A O 1
ATOM 851 N N . LYS A 1 111 ? -5.874 7.608 16.166 1.00 97.75 111 LYS A N 1
ATOM 852 C CA . LYS A 1 111 ? -5.024 6.464 15.823 1.00 97.75 111 LYS A CA 1
ATOM 853 C C . LYS A 1 111 ? -3.551 6.832 15.880 1.00 97.75 111 LYS A C 1
ATOM 855 O O . LYS A 1 111 ? -3.165 7.959 15.582 1.00 97.75 111 LYS A O 1
ATOM 860 N N . LYS A 1 112 ? -2.728 5.860 16.270 1.00 97.69 112 LYS A N 1
ATOM 861 C CA . LYS A 1 112 ? -1.270 5.992 16.256 1.00 97.69 112 LYS A CA 1
ATOM 862 C C . LYS A 1 112 ? -0.764 5.683 14.854 1.00 97.69 112 LYS A C 1
ATOM 864 O O . LYS A 1 112 ? -1.161 4.671 14.282 1.00 97.69 112 LYS A O 1
ATOM 869 N N . ILE A 1 113 ? 0.121 6.529 14.340 1.00 97.81 113 ILE A N 1
ATOM 870 C CA . ILE A 1 113 ? 0.862 6.263 13.107 1.00 97.81 113 ILE A CA 1
ATOM 871 C C . ILE A 1 113 ? 2.316 5.968 13.457 1.00 97.81 113 ILE A C 1
ATOM 873 O O . ILE A 1 113 ? 2.922 6.681 14.257 1.00 97.81 113 ILE A O 1
ATOM 877 N N . LEU A 1 114 ? 2.863 4.939 12.821 1.00 97.56 114 LEU A N 1
ATOM 878 C CA . LEU A 1 114 ? 4.292 4.714 12.689 1.00 97.56 114 LEU A CA 1
ATOM 879 C C . LEU A 1 114 ? 4.655 4.889 11.211 1.00 97.56 114 LEU A C 1
ATOM 881 O O . LEU A 1 114 ? 4.272 4.075 10.376 1.00 97.56 114 LEU A O 1
ATOM 885 N N . LEU A 1 115 ? 5.357 5.973 10.899 1.00 96.38 115 LEU A N 1
ATOM 886 C CA . LEU A 1 115 ? 5.925 6.197 9.573 1.00 96.38 115 LEU A CA 1
ATOM 887 C C . LEU A 1 115 ? 7.339 5.610 9.565 1.00 96.38 115 LEU A C 1
ATOM 889 O O . LEU A 1 115 ? 8.130 5.962 10.445 1.00 96.38 115 LEU A O 1
ATOM 893 N N . ILE A 1 116 ? 7.622 4.718 8.617 1.00 92.62 116 ILE A N 1
ATOM 894 C CA . ILE A 1 116 ? 8.939 4.093 8.423 1.00 92.62 116 ILE A CA 1
ATOM 895 C C . ILE A 1 116 ? 9.535 4.441 7.063 1.00 92.62 116 ILE A C 1
ATOM 897 O O . ILE A 1 116 ? 8.758 4.741 6.127 1.00 92.62 116 ILE A O 1
#

Foldseek 3Di:
DLVVPDAAEDAAEAEPDPVLVVVLVVCVVSVYHDPRYHYDYPKHGKDKDWDQDPVRDTDIDIDLIRQQVQDVVSVVVCLVVLLPDQEAEEEPSYDVVNVVSSVVSCVVSVHHYDYD

Secondary structure (DSSP, 8-state):
-GGGT---B--EEE-SSHHHHHHHHHHHHTT-B-TTEEE-TT-PPPEEEEEE-TT--EEEEEE-GGGGG--HHHHHHTHHHHHH-SEEEE-SSS-HHHHHHHHHHHHHTT-EEEE-